Protein AF-A0A537TSY2-F1 (afdb_monomer)

Nearest PDB structures (foldseek):
  8a5p-assembly1_X  TM=3.757E-01  e=5.502E+00  Thermochaetoides thermophila
  4f7c-assembly2_C  TM=2.368E-01  e=9.322E-01 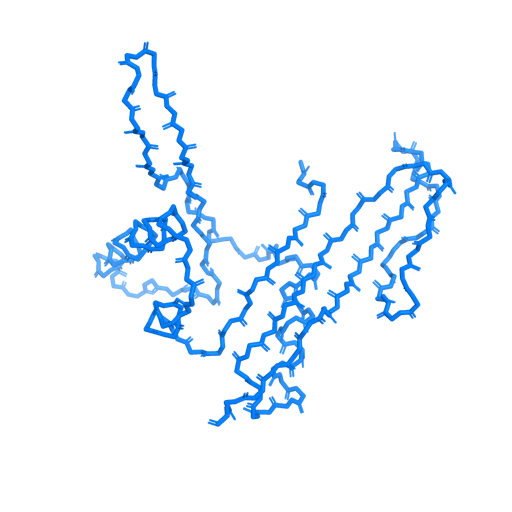 Bos taurus
  5n9b-assembly1_A  TM=2.359E-01  e=2.201E+00  Homo sapiens
  5nan-assembly1_B  TM=1.927E-01  e=1.561E+00  Homo sapiens

Structure (mmCIF, N/CA/C/O backbone):
data_AF-A0A537TSY2-F1
#
_entry.id   AF-A0A537TSY2-F1
#
loop_
_atom_site.group_PDB
_atom_site.id
_atom_site.type_symbol
_atom_site.label_atom_id
_atom_site.label_alt_id
_atom_site.label_comp_id
_atom_site.label_asym_id
_atom_site.label_entity_id
_atom_site.label_seq_id
_atom_site.pdbx_PDB_ins_code
_atom_site.Cartn_x
_atom_site.Cartn_y
_atom_site.Cartn_z
_atom_site.occupancy
_atom_site.B_iso_or_equiv
_atom_site.auth_seq_id
_atom_site.auth_comp_id
_atom_site.auth_asym_id
_atom_site.auth_atom_id
_atom_site.pdbx_PDB_model_num
ATOM 1 N N . MET A 1 1 ? -2.916 9.551 -12.315 1.00 42.75 1 MET A N 1
ATOM 2 C CA . MET A 1 1 ? -2.571 8.127 -12.112 1.00 42.75 1 MET A CA 1
ATOM 3 C C . MET A 1 1 ? -1.386 8.126 -11.155 1.00 42.75 1 MET A C 1
ATOM 5 O O . MET A 1 1 ? -0.476 8.907 -11.395 1.00 42.75 1 MET A O 1
ATOM 9 N N . TYR A 1 2 ? -1.450 7.418 -10.024 1.00 51.62 2 TYR A N 1
ATOM 10 C CA . TYR A 1 2 ? -0.366 7.423 -9.030 1.00 51.62 2 TYR A CA 1
ATOM 11 C C . TYR A 1 2 ? 0.815 6.596 -9.558 1.00 51.62 2 TYR A C 1
ATOM 13 O O . TYR A 1 2 ? 0.599 5.470 -10.003 1.00 51.62 2 TYR A O 1
ATOM 21 N N . GLY A 1 3 ? 2.025 7.165 -9.532 1.00 60.38 3 GLY A N 1
ATOM 22 C CA . GLY A 1 3 ? 3.281 6.566 -10.012 1.00 60.38 3 GLY A CA 1
ATOM 23 C C . GLY A 1 3 ? 3.794 5.428 -9.125 1.00 60.38 3 GLY A C 1
ATOM 24 O O . GLY A 1 3 ? 4.893 5.497 -8.584 1.00 60.38 3 GLY A O 1
ATOM 25 N N . GLY A 1 4 ? 2.969 4.398 -8.942 1.00 78.75 4 GLY A N 1
ATOM 26 C CA . GLY A 1 4 ? 3.219 3.272 -8.048 1.00 78.75 4 GLY A CA 1
ATOM 27 C C . GLY A 1 4 ? 2.502 3.373 -6.698 1.00 78.75 4 GLY A C 1
ATOM 28 O O . GLY A 1 4 ? 1.846 4.362 -6.370 1.00 78.75 4 GLY A O 1
ATOM 29 N N . SER A 1 5 ? 2.602 2.303 -5.912 1.00 85.19 5 SER A N 1
ATOM 30 C CA . SER A 1 5 ? 2.006 2.179 -4.578 1.00 85.19 5 SER A CA 1
ATOM 31 C C . SER A 1 5 ? 2.852 1.258 -3.706 1.00 85.19 5 SER A C 1
ATOM 33 O O . SER A 1 5 ? 3.213 0.172 -4.155 1.00 85.19 5 SER A O 1
ATOM 35 N N . GLY A 1 6 ? 3.116 1.638 -2.456 1.00 91.50 6 GLY A N 1
ATOM 36 C CA . GLY A 1 6 ? 3.693 0.761 -1.434 1.00 91.50 6 GLY A CA 1
ATOM 37 C C . GLY A 1 6 ? 2.636 0.388 -0.400 1.00 91.50 6 GLY A C 1
ATOM 38 O O . GLY A 1 6 ? 1.926 1.265 0.080 1.00 91.50 6 GLY A O 1
ATOM 39 N N . LEU A 1 7 ? 2.521 -0.897 -0.071 1.00 93.00 7 LEU A N 1
ATOM 40 C CA . LEU A 1 7 ? 1.488 -1.417 0.819 1.00 93.00 7 LEU A CA 1
ATOM 41 C C . LEU A 1 7 ? 2.089 -2.308 1.899 1.00 93.00 7 LEU A C 1
ATOM 43 O O . LEU A 1 7 ? 2.919 -3.172 1.611 1.00 93.00 7 LEU A O 1
ATOM 47 N N . VAL A 1 8 ? 1.585 -2.137 3.119 1.00 94.88 8 VAL A N 1
ATOM 48 C CA . VAL A 1 8 ? 1.672 -3.128 4.192 1.00 94.88 8 VAL A CA 1
ATOM 49 C C . VAL A 1 8 ? 0.287 -3.746 4.324 1.00 94.88 8 VAL A C 1
ATOM 51 O O . VAL A 1 8 ? -0.665 -3.083 4.729 1.00 94.88 8 VAL A O 1
ATOM 54 N N . CYS A 1 9 ? 0.162 -5.011 3.949 1.00 95.19 9 CYS A N 1
ATOM 55 C CA . CYS A 1 9 ? -1.084 -5.754 4.031 1.00 95.19 9 CYS A CA 1
ATOM 56 C C . CYS A 1 9 ? -1.036 -6.689 5.236 1.00 95.19 9 CYS A C 1
ATOM 58 O O . CYS A 1 9 ? -0.061 -7.417 5.426 1.00 95.19 9 CYS A O 1
ATOM 60 N N . VAL A 1 10 ? -2.111 -6.699 6.019 1.00 95.75 10 VAL A N 1
ATOM 61 C CA . VAL A 1 10 ? -2.263 -7.546 7.207 1.00 95.75 10 VAL A CA 1
ATOM 62 C C . VAL A 1 10 ? -3.480 -8.438 7.034 1.00 95.75 10 VAL A C 1
ATOM 64 O O . VAL A 1 10 ? -4.529 -7.987 6.574 1.00 95.75 10 VAL A O 1
ATOM 67 N N . ARG A 1 11 ? -3.352 -9.707 7.414 1.00 94.25 11 ARG A N 1
ATOM 68 C CA . ARG A 1 11 ? -4.490 -10.618 7.504 1.00 94.25 11 ARG A CA 1
ATOM 69 C C . ARG A 1 11 ? -5.326 -10.262 8.734 1.00 94.25 11 ARG A C 1
ATOM 71 O O . ARG A 1 11 ? -4.793 -10.181 9.835 1.00 94.25 11 ARG A O 1
ATOM 78 N N . GLY A 1 12 ? -6.636 -10.115 8.551 1.00 93.50 12 GLY A N 1
ATOM 79 C CA . GLY A 1 12 ? -7.579 -9.810 9.627 1.00 93.50 12 GLY A CA 1
ATOM 80 C C . GLY A 1 12 ? -8.420 -8.580 9.306 1.00 93.50 12 GLY A C 1
ATOM 81 O O . GLY A 1 12 ? -8.821 -8.391 8.160 1.00 93.50 12 GLY A O 1
ATOM 82 N N . GLY A 1 13 ? -8.696 -7.773 10.328 1.00 93.12 13 GLY A N 1
ATOM 83 C CA . GLY A 1 13 ? -9.487 -6.547 10.229 1.00 93.12 13 GLY A CA 1
ATOM 84 C C . GLY A 1 13 ? -8.793 -5.350 10.875 1.00 93.12 13 GLY A C 1
ATOM 85 O O . GLY A 1 13 ? -7.565 -5.304 10.985 1.00 93.12 13 GLY A O 1
ATOM 86 N N . TRP A 1 14 ? -9.594 -4.386 11.326 1.00 94.38 14 TRP A N 1
ATOM 87 C CA . TRP A 1 14 ? -9.119 -3.149 11.945 1.00 94.38 14 TRP A CA 1
ATOM 88 C C . TRP A 1 14 ? -8.198 -3.397 13.147 1.00 94.38 14 TRP A C 1
ATOM 90 O O . TRP A 1 14 ? -7.171 -2.738 13.268 1.00 94.38 14 TRP A O 1
ATOM 100 N N . GLU A 1 15 ? -8.500 -4.392 13.981 1.00 94.81 15 GLU A N 1
ATOM 101 C CA . GLU A 1 15 ? -7.710 -4.736 15.171 1.00 94.81 15 GLU A CA 1
ATOM 102 C C . GLU A 1 15 ? -6.291 -5.197 14.800 1.00 94.81 15 GLU A C 1
ATOM 104 O O . GLU A 1 15 ? -5.320 -4.864 15.479 1.00 94.81 15 GLU A O 1
ATOM 109 N N . ALA A 1 16 ? -6.151 -5.932 13.690 1.00 94.94 16 ALA A N 1
ATOM 110 C CA . ALA A 1 16 ? -4.853 -6.395 13.201 1.00 94.94 16 ALA A CA 1
ATOM 111 C C . ALA A 1 16 ? -4.005 -5.236 12.654 1.00 94.94 16 ALA A C 1
ATOM 113 O O . ALA A 1 16 ?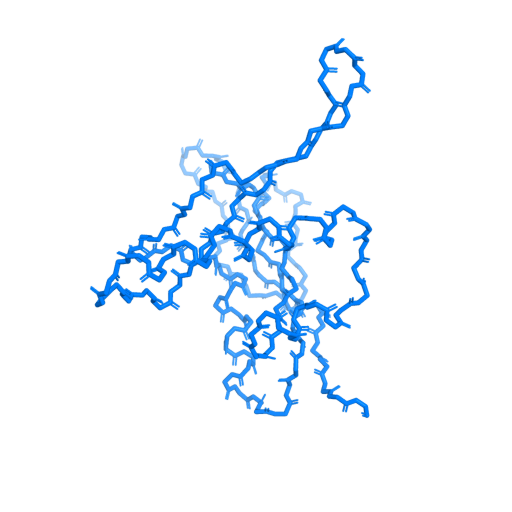 -2.793 -5.205 12.864 1.00 94.94 16 ALA A O 1
ATOM 114 N N . LEU A 1 17 ? -4.638 -4.261 11.992 1.00 94.31 17 LEU A N 1
ATOM 115 C CA . LEU A 1 17 ? -3.981 -3.024 11.559 1.00 94.31 17 LEU A CA 1
ATOM 116 C C . LEU A 1 17 ? -3.531 -2.172 12.756 1.00 94.31 17 LEU A C 1
ATOM 118 O O . LEU A 1 17 ? -2.417 -1.652 12.755 1.00 94.31 17 LEU A O 1
ATOM 122 N N . GLU A 1 18 ? -4.365 -2.051 13.791 1.00 94.88 18 GLU A N 1
ATOM 123 C CA . GLU A 1 18 ? -4.075 -1.260 14.998 1.00 94.88 18 GLU A CA 1
ATOM 124 C C . GLU A 1 18 ? -2.907 -1.822 15.825 1.00 94.88 18 GLU A C 1
ATOM 126 O O . GLU A 1 18 ? -2.198 -1.052 16.487 1.00 94.88 18 GLU A O 1
ATOM 131 N N . ALA A 1 19 ? -2.694 -3.140 15.756 1.00 94.75 19 ALA A N 1
ATOM 132 C CA . ALA A 1 19 ? -1.602 -3.852 16.417 1.00 94.75 19 ALA A CA 1
ATOM 133 C C . ALA A 1 19 ? -0.226 -3.635 15.758 1.00 94.75 19 ALA A C 1
ATOM 135 O O . ALA A 1 19 ? 0.798 -3.994 16.343 1.00 94.75 19 ALA A O 1
ATOM 136 N N . LEU A 1 20 ? -0.173 -3.047 14.557 1.00 93.25 20 LEU A N 1
ATOM 137 C CA . LEU A 1 20 ? 1.093 -2.711 13.913 1.00 93.25 20 LEU A CA 1
ATOM 138 C C . LEU A 1 20 ? 1.831 -1.595 14.671 1.00 93.25 20 LEU A C 1
ATOM 140 O O . LEU A 1 20 ? 1.242 -0.695 15.282 1.00 93.25 20 LEU A O 1
ATOM 144 N N . ALA A 1 21 ? 3.159 -1.614 14.566 1.00 93.06 21 ALA A N 1
ATOM 145 C CA . ALA A 1 21 ? 4.018 -0.526 15.020 1.00 93.06 21 ALA A CA 1
ATOM 146 C C . ALA A 1 21 ? 3.905 0.676 14.059 1.00 93.06 21 ALA A C 1
ATOM 148 O O . ALA A 1 21 ? 4.764 0.901 13.211 1.00 93.06 21 ALA A O 1
ATOM 149 N N . LEU A 1 22 ? 2.798 1.413 14.162 1.00 93.31 22 LEU A N 1
ATOM 150 C CA . LEU A 1 22 ? 2.485 2.572 13.323 1.00 93.31 22 LEU A CA 1
ATOM 151 C C . LEU A 1 22 ? 3.086 3.863 13.882 1.00 93.31 22 LEU A C 1
ATOM 153 O O . LEU A 1 22 ? 3.092 4.076 15.100 1.00 93.31 22 LEU A O 1
ATOM 157 N N . THR A 1 23 ? 3.494 4.761 12.981 1.00 95.25 23 THR A N 1
ATOM 158 C CA . THR A 1 23 ? 3.811 6.149 13.342 1.00 95.25 23 THR A CA 1
ATOM 159 C C . THR A 1 23 ? 2.561 6.862 13.882 1.00 95.25 23 THR A C 1
ATOM 161 O O . THR A 1 23 ? 1.438 6.428 13.591 1.00 95.25 23 THR A O 1
ATOM 164 N N . PRO A 1 24 ? 2.708 7.955 14.654 1.00 94.81 24 PRO A N 1
ATOM 165 C CA . PRO A 1 24 ? 1.565 8.740 15.124 1.00 94.81 24 PRO A CA 1
ATOM 166 C C . PRO A 1 24 ? 0.625 9.179 13.991 1.00 94.81 24 PRO A C 1
ATOM 168 O O . PRO A 1 24 ? -0.594 9.085 14.126 1.00 94.81 24 PRO A O 1
ATOM 171 N N . GLU A 1 25 ? 1.187 9.575 12.850 1.00 94.56 25 GLU A N 1
ATOM 172 C CA . GLU A 1 25 ? 0.463 10.025 11.657 1.00 94.56 25 GLU A CA 1
ATOM 173 C C . GLU A 1 25 ? -0.368 8.887 11.058 1.00 94.56 25 GLU A C 1
ATOM 175 O O . GLU A 1 25 ? -1.575 9.034 10.853 1.00 94.56 25 GLU A O 1
ATOM 180 N N . S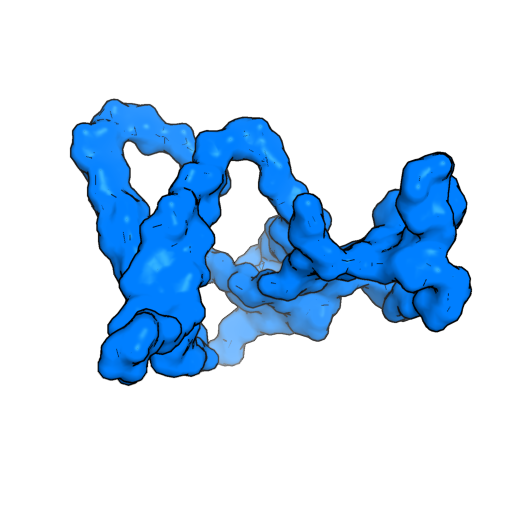ER A 1 26 ? 0.255 7.717 10.874 1.00 94.88 26 SER A N 1
ATOM 181 C CA . SER A 1 26 ? -0.405 6.517 10.343 1.00 94.88 26 SER A CA 1
ATOM 182 C C . SER A 1 26 ? -1.498 6.006 11.283 1.00 94.88 26 SER A C 1
ATOM 184 O O . SER A 1 26 ? -2.559 5.576 10.835 1.00 94.88 26 SER A O 1
ATOM 186 N N . ARG A 1 27 ? -1.275 6.087 12.602 1.00 96.00 27 ARG A N 1
ATOM 187 C CA . ARG A 1 27 ? -2.278 5.723 13.612 1.00 96.00 27 ARG A CA 1
ATOM 188 C C . ARG A 1 27 ? -3.481 6.665 13.574 1.00 96.00 27 ARG A C 1
ATOM 190 O O . ARG A 1 27 ? -4.614 6.196 13.648 1.00 96.00 27 ARG A O 1
ATOM 197 N N . ALA A 1 28 ? -3.248 7.971 13.432 1.00 95.94 28 ALA A N 1
ATOM 198 C CA . ALA A 1 28 ? -4.320 8.950 13.275 1.00 95.94 28 ALA A CA 1
ATOM 199 C C . ALA A 1 28 ? -5.115 8.707 11.983 1.00 95.94 28 ALA A C 1
ATOM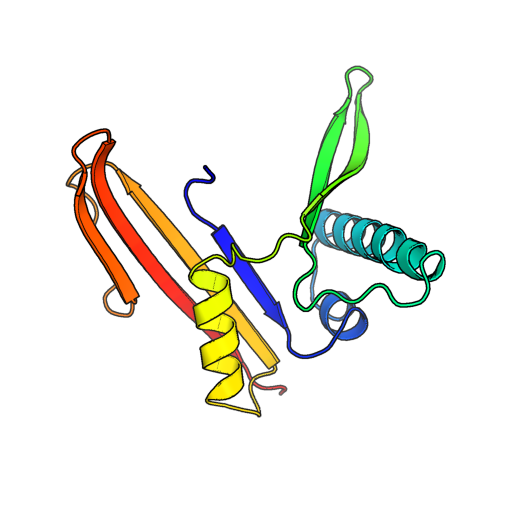 201 O O . ALA A 1 28 ? -6.345 8.705 12.017 1.00 95.94 28 ALA A O 1
ATOM 202 N N . ALA A 1 29 ? -4.431 8.421 10.872 1.00 95.75 29 ALA A N 1
ATOM 203 C CA . ALA A 1 29 ? -5.078 8.097 9.605 1.00 95.75 29 ALA A CA 1
ATOM 204 C C . ALA A 1 29 ? -5.939 6.829 9.699 1.00 95.75 29 ALA A C 1
ATOM 206 O O . ALA A 1 29 ? -7.094 6.834 9.274 1.00 95.75 29 ALA A O 1
ATOM 207 N N . LEU A 1 30 ? -5.422 5.774 10.336 1.00 95.94 30 LEU A N 1
ATOM 208 C CA . LEU A 1 30 ? -6.164 4.537 10.576 1.00 95.94 30 LEU A CA 1
ATOM 209 C C . LEU A 1 30 ? -7.437 4.782 11.398 1.00 95.94 30 LEU A C 1
ATOM 211 O O . LEU A 1 30 ? -8.508 4.305 11.029 1.00 95.94 30 LEU A O 1
ATOM 215 N N . ALA A 1 31 ? -7.339 5.561 12.479 1.00 96.06 31 ALA A N 1
ATOM 216 C CA . ALA A 1 31 ? -8.489 5.891 13.319 1.00 96.06 31 ALA A CA 1
ATOM 217 C C . ALA A 1 31 ? -9.565 6.675 12.548 1.00 96.06 31 ALA A C 1
ATOM 219 O O . ALA A 1 31 ? -10.755 6.400 12.691 1.00 96.06 31 ALA A O 1
ATOM 220 N N . GLN A 1 32 ? -9.157 7.622 11.698 1.00 95.94 32 GLN A N 1
ATOM 221 C CA . GLN A 1 32 ? -10.078 8.402 10.868 1.00 95.94 32 GLN A CA 1
ATOM 222 C C . GLN A 1 32 ? -10.757 7.549 9.792 1.00 95.94 32 GLN A C 1
ATOM 224 O O . GLN A 1 32 ? -11.970 7.653 9.615 1.00 95.94 32 GLN A O 1
ATOM 229 N N . ALA A 1 33 ? -10.004 6.675 9.120 1.00 95.75 33 ALA A N 1
ATOM 230 C CA . ALA A 1 33 ? -10.551 5.727 8.154 1.00 95.75 33 ALA A CA 1
ATOM 231 C C . ALA A 1 33 ? -11.555 4.763 8.809 1.00 95.75 33 ALA A C 1
ATOM 233 O O . ALA A 1 33 ? -12.645 4.563 8.279 1.00 95.75 33 ALA A O 1
ATOM 234 N N . LYS A 1 34 ? -11.229 4.227 9.995 1.00 95.31 34 LYS A N 1
ATOM 235 C CA . LYS A 1 34 ? -12.119 3.345 10.768 1.00 95.31 34 LYS A CA 1
ATOM 236 C C . LYS A 1 34 ? -13.405 4.057 11.185 1.00 95.31 34 LYS A C 1
ATOM 238 O O . LYS A 1 34 ? -14.484 3.493 11.035 1.00 95.31 34 LYS A O 1
ATOM 243 N N . LEU A 1 35 ? -13.305 5.293 11.678 1.00 94.12 35 LEU A N 1
ATOM 244 C CA . LEU A 1 35 ? -14.478 6.088 12.052 1.00 94.12 35 LEU A CA 1
ATOM 245 C C . LEU A 1 35 ? -15.382 6.349 10.841 1.00 94.12 35 LEU A C 1
ATOM 247 O O . LEU A 1 35 ? -16.597 6.222 10.944 1.00 94.12 35 LEU A O 1
ATOM 251 N N . TYR A 1 36 ? -14.793 6.668 9.688 1.00 92.62 36 TYR A N 1
ATOM 252 C CA . TYR A 1 36 ? -15.550 6.854 8.454 1.00 92.62 36 TYR A CA 1
ATOM 253 C C . TYR A 1 36 ? -16.219 5.546 7.985 1.00 92.62 36 TYR A C 1
ATOM 255 O O . TYR A 1 36 ? -17.383 5.560 7.590 1.00 92.62 36 TYR A O 1
ATOM 263 N N . ASP A 1 37 ? -15.519 4.406 8.049 1.00 92.50 37 ASP A N 1
ATOM 264 C CA . ASP A 1 37 ? -16.062 3.084 7.690 1.00 92.50 37 ASP A CA 1
ATOM 265 C C . ASP A 1 37 ? -17.263 2.691 8.566 1.00 92.50 37 ASP A C 1
ATOM 267 O O . ASP A 1 37 ? -18.239 2.132 8.063 1.00 92.50 37 ASP A O 1
ATOM 271 N N . GLN A 1 38 ? -17.228 3.028 9.859 1.00 92.00 38 GLN A N 1
ATOM 272 C CA . GLN A 1 38 ? -18.308 2.732 10.808 1.00 92.00 38 GLN A CA 1
ATOM 273 C C . GLN A 1 38 ? -19.632 3.410 10.447 1.00 92.00 38 GLN A C 1
ATOM 275 O O . GLN A 1 38 ? -20.697 2.830 10.689 1.00 92.00 38 GLN A O 1
ATOM 280 N N . SER A 1 39 ? -19.588 4.580 9.804 1.00 89.12 39 SER A N 1
ATOM 281 C CA . SER A 1 39 ? -20.788 5.264 9.308 1.00 89.12 39 SER A CA 1
ATOM 282 C C . SER A 1 39 ? -21.563 4.424 8.286 1.00 89.12 39 SER A C 1
ATOM 284 O O . SER A 1 39 ? -22.742 4.671 8.053 1.00 89.12 39 SER A O 1
ATOM 286 N N . MET A 1 40 ? -20.960 3.377 7.705 1.00 87.94 40 MET A N 1
ATOM 287 C CA . MET A 1 40 ? -21.677 2.463 6.806 1.00 87.94 40 MET A CA 1
ATOM 288 C C . MET A 1 40 ? -22.702 1.573 7.492 1.00 87.94 40 MET A C 1
ATOM 290 O O . MET A 1 40 ? -23.539 0.981 6.814 1.00 87.94 40 MET A O 1
ATOM 294 N N . SER A 1 41 ? -22.692 1.515 8.822 1.00 87.38 41 SER A N 1
ATOM 295 C CA . SER A 1 41 ? -23.783 0.902 9.581 1.00 87.38 41 SER A CA 1
ATOM 296 C C . SER A 1 41 ? -25.140 1.581 9.336 1.00 87.38 41 SER A C 1
ATOM 298 O O . SER A 1 41 ? -26.171 0.925 9.470 1.00 87.38 41 SER A O 1
ATOM 300 N N . GLU A 1 42 ? -25.153 2.846 8.896 1.00 90.69 42 GLU A N 1
ATOM 301 C CA . GLU A 1 42 ? -26.372 3.589 8.542 1.00 90.69 42 GLU A CA 1
ATOM 302 C C . GLU A 1 42 ? -27.013 3.130 7.220 1.00 90.69 42 GLU A C 1
ATOM 304 O O . GLU A 1 42 ? -28.146 3.509 6.923 1.00 90.69 42 GLU A O 1
ATOM 309 N N . TYR A 1 43 ? -26.334 2.275 6.443 1.00 88.38 43 TYR A N 1
ATOM 310 C CA . TYR A 1 43 ? -26.804 1.773 5.147 1.00 88.38 43 TYR A CA 1
ATOM 311 C C . TYR A 1 43 ? -26.962 0.240 5.158 1.00 88.38 43 TYR A C 1
ATOM 313 O O . TYR A 1 43 ? -26.119 -0.484 4.615 1.00 88.38 43 TYR A O 1
ATOM 321 N N . PRO A 1 44 ? -28.044 -0.299 5.757 1.00 87.69 44 PRO A N 1
ATOM 322 C CA . PRO A 1 44 ? -28.300 -1.735 5.791 1.00 87.69 44 PRO A CA 1
ATOM 323 C C . PRO A 1 44 ? -28.293 -2.365 4.393 1.00 87.69 44 PRO A C 1
ATOM 325 O O . PRO A 1 44 ? -28.924 -1.867 3.464 1.00 87.69 44 PRO A O 1
ATOM 328 N N . GLY A 1 45 ? -27.590 -3.490 4.248 1.00 87.00 45 GLY A N 1
ATOM 329 C CA . GLY A 1 45 ? -27.449 -4.198 2.972 1.00 87.00 45 GLY A CA 1
ATOM 330 C C . GLY A 1 45 ? -26.298 -3.704 2.090 1.00 87.00 45 GLY A C 1
ATOM 331 O O . GLY A 1 45 ? -26.010 -4.341 1.077 1.00 87.00 45 GLY A O 1
ATOM 332 N N . PHE A 1 46 ? -25.595 -2.632 2.475 1.00 85.19 46 PHE A N 1
ATOM 333 C CA . PHE A 1 46 ? -24.379 -2.220 1.782 1.00 85.19 46 PHE A CA 1
ATOM 334 C C . PHE A 1 46 ? -23.258 -3.258 1.963 1.00 85.19 46 PHE A C 1
ATOM 336 O O . PHE A 1 46 ? -22.812 -3.541 3.077 1.00 85.19 46 PHE A O 1
ATOM 343 N N . LEU A 1 47 ? -22.762 -3.799 0.848 1.00 82.00 47 LEU A N 1
ATOM 344 C CA . LEU A 1 47 ? -21.660 -4.757 0.810 1.00 82.00 47 LEU A CA 1
ATOM 345 C C . LEU A 1 47 ? -20.618 -4.312 -0.217 1.00 82.00 47 LEU A C 1
ATOM 347 O O . LEU A 1 47 ? -20.945 -4.038 -1.369 1.00 82.00 47 LEU A O 1
ATOM 351 N N . ALA A 1 48 ? -19.349 -4.308 0.190 1.00 85.94 48 ALA A N 1
ATOM 352 C CA . ALA A 1 48 ? -18.219 -4.065 -0.697 1.00 85.94 48 ALA A CA 1
ATOM 353 C C . ALA A 1 48 ? -17.092 -5.046 -0.364 1.00 85.94 48 ALA A C 1
ATOM 355 O O . ALA A 1 48 ? -16.702 -5.161 0.796 1.00 85.94 48 ALA A O 1
ATOM 356 N N . SER A 1 49 ? -16.563 -5.739 -1.375 1.00 82.69 49 SER A N 1
ATOM 357 C CA . SER A 1 49 ? -15.433 -6.670 -1.216 1.00 82.69 49 SER A CA 1
ATOM 358 C C . SER A 1 49 ? -14.085 -5.959 -1.063 1.00 82.69 49 SER A C 1
ATOM 360 O O . SER A 1 49 ? -13.128 -6.552 -0.574 1.00 82.69 49 SER A O 1
ATOM 362 N N . ARG A 1 50 ? -14.014 -4.684 -1.462 1.00 86.00 50 ARG A N 1
ATOM 363 C CA . ARG A 1 50 ? -12.859 -3.800 -1.304 1.00 86.00 50 ARG A CA 1
ATOM 364 C C . ARG A 1 50 ? -13.347 -2.417 -0.889 1.00 86.00 50 ARG A C 1
ATOM 366 O O . ARG A 1 50 ? -14.192 -1.836 -1.567 1.00 86.00 50 ARG A O 1
ATOM 373 N N . ARG A 1 51 ? -12.779 -1.886 0.192 1.00 88.19 51 ARG A N 1
ATOM 374 C CA . ARG A 1 51 ? -12.987 -0.509 0.649 1.00 88.19 51 ARG A CA 1
ATOM 375 C C . ARG A 1 51 ? -11.635 0.189 0.737 1.00 88.19 51 ARG A C 1
ATOM 377 O O . ARG A 1 51 ? -10.684 -0.409 1.228 1.00 88.19 51 ARG A O 1
ATOM 384 N N . ASN A 1 52 ? -11.550 1.417 0.236 1.00 89.12 52 ASN A N 1
ATOM 385 C CA . ASN A 1 52 ? -10.351 2.250 0.303 1.00 89.12 52 ASN A CA 1
ATOM 386 C C . ASN A 1 52 ? -10.709 3.613 0.891 1.00 89.12 52 ASN A C 1
ATOM 388 O O . ASN A 1 52 ? -11.777 4.146 0.579 1.00 89.12 52 ASN A O 1
ATOM 392 N N . TYR A 1 53 ? -9.805 4.143 1.710 1.00 92.12 53 TYR A N 1
ATOM 393 C CA . TYR A 1 53 ? -9.959 5.402 2.427 1.00 92.12 53 TYR A CA 1
ATOM 394 C C . TYR A 1 53 ? -8.700 6.233 2.239 1.00 92.12 53 TYR A C 1
ATOM 396 O O . TYR A 1 53 ? -7.647 5.878 2.768 1.00 92.12 53 TYR A O 1
ATOM 404 N N . ASP A 1 54 ? -8.817 7.338 1.511 1.00 91.81 54 ASP A N 1
ATOM 405 C CA . ASP A 1 54 ? -7.682 8.221 1.273 1.00 91.81 54 ASP A CA 1
ATOM 406 C C . ASP A 1 54 ? -7.653 9.292 2.360 1.00 91.81 54 ASP A C 1
ATOM 408 O O . ASP A 1 54 ? -8.562 10.115 2.475 1.00 91.81 54 ASP A O 1
ATOM 412 N N . VAL A 1 55 ? -6.618 9.254 3.199 1.00 94.12 55 VAL A N 1
ATOM 413 C CA . VAL A 1 55 ? -6.426 10.215 4.288 1.00 94.12 55 VAL A CA 1
ATOM 414 C C . VAL A 1 55 ? -5.340 11.202 3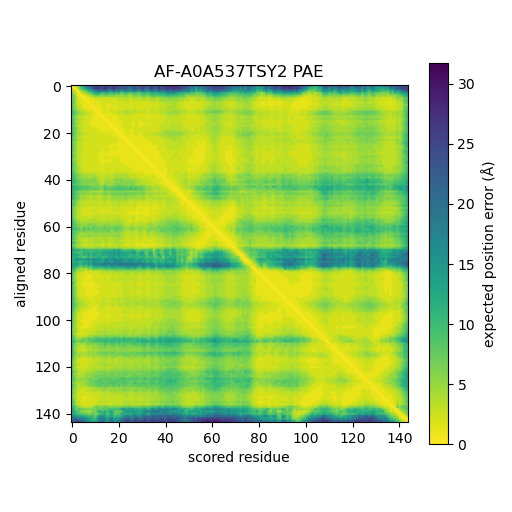.899 1.00 94.12 55 VAL A C 1
ATOM 416 O O . VAL A 1 55 ? -4.221 10.806 3.581 1.00 94.12 55 VAL A O 1
ATOM 419 N N . ALA A 1 56 ? -5.654 12.493 3.979 1.00 94.44 56 ALA A N 1
ATOM 420 C CA . ALA A 1 56 ? -4.666 13.551 3.831 1.00 94.44 56 ALA A CA 1
ATOM 421 C C . ALA A 1 56 ? -4.342 14.185 5.176 1.00 94.44 56 ALA A C 1
ATOM 423 O O . ALA A 1 56 ? -5.221 14.405 6.013 1.00 94.44 56 ALA A O 1
ATOM 424 N N . GLN A 1 57 ? -3.062 14.498 5.351 1.00 95.88 57 GLN A N 1
ATOM 425 C CA . GLN A 1 57 ? -2.511 15.121 6.544 1.00 95.88 57 GLN A CA 1
ATOM 426 C C . GLN A 1 57 ? -1.598 16.266 6.126 1.00 95.88 57 GLN A C 1
ATOM 428 O O . GLN A 1 57 ? -0.871 16.160 5.140 1.00 95.88 57 GLN A O 1
ATOM 433 N N . GLY A 1 58 ? -1.637 17.369 6.862 1.00 95.19 58 GLY A N 1
ATOM 434 C CA . GLY A 1 58 ? -0.842 18.543 6.537 1.00 95.19 58 GLY A CA 1
ATOM 435 C C . GLY A 1 58 ? -0.969 19.640 7.576 1.00 95.19 58 GLY A C 1
ATOM 436 O O . GLY A 1 58 ? -1.589 19.462 8.624 1.00 95.19 58 GLY A O 1
ATOM 437 N N . ILE A 1 59 ? -0.368 20.781 7.272 1.00 96.38 59 ILE A N 1
ATOM 438 C CA . ILE A 1 59 ? -0.424 21.986 8.094 1.00 96.38 59 ILE A CA 1
ATOM 439 C C . ILE A 1 59 ? -1.195 23.038 7.295 1.00 96.38 59 ILE A C 1
ATOM 441 O O . ILE A 1 59 ? -0.916 23.234 6.112 1.00 96.38 59 ILE A O 1
ATOM 445 N N . ASP A 1 60 ? -2.195 23.666 7.912 1.00 94.25 60 ASP A N 1
ATOM 446 C CA . ASP A 1 60 ? -2.958 24.745 7.279 1.00 94.25 60 ASP A CA 1
ATOM 447 C C . ASP A 1 60 ? -2.204 26.087 7.295 1.00 94.25 60 ASP A C 1
ATOM 449 O O . ASP A 1 60 ? -1.098 26.209 7.823 1.00 94.25 60 ASP A O 1
ATOM 453 N N . THR A 1 61 ? -2.812 27.121 6.710 1.00 95.06 61 THR A N 1
ATOM 454 C CA . THR A 1 61 ? -2.232 28.472 6.629 1.00 95.06 61 THR A CA 1
ATOM 455 C C . THR A 1 61 ? -1.985 29.125 7.988 1.00 95.06 61 THR A C 1
ATOM 457 O O . THR A 1 61 ? -1.169 30.036 8.077 1.00 95.06 61 THR A O 1
ATOM 460 N N . ASP A 1 62 ? -2.655 28.652 9.039 1.00 96.12 62 ASP A N 1
ATOM 461 C CA . ASP A 1 62 ? -2.514 29.157 10.405 1.00 96.12 62 ASP A CA 1
ATOM 462 C C . ASP A 1 62 ? -1.528 28.311 11.233 1.00 96.12 62 ASP A C 1
ATOM 464 O O . ASP A 1 62 ? -1.433 28.476 12.452 1.00 96.12 62 ASP A O 1
ATOM 468 N N . GLY A 1 63 ? -0.812 27.374 10.602 1.00 95.19 63 GLY A N 1
ATOM 469 C CA . GLY A 1 63 ? 0.150 26.502 11.271 1.00 95.19 63 GLY A CA 1
ATOM 470 C C . GLY A 1 63 ? -0.484 25.342 12.044 1.00 95.19 63 GLY A C 1
ATOM 471 O O . GLY A 1 63 ? 0.201 24.691 12.834 1.00 95.19 63 GLY A O 1
ATOM 472 N N . ARG A 1 64 ? -1.780 25.057 11.857 1.00 95.31 64 ARG A N 1
ATOM 473 C CA . ARG A 1 64 ? -2.463 23.969 12.573 1.00 95.31 64 ARG A CA 1
ATOM 474 C C . ARG A 1 64 ? -2.385 22.670 11.787 1.00 95.31 64 ARG A C 1
ATOM 476 O O . ARG A 1 64 ? -2.643 22.641 10.586 1.00 95.31 64 ARG A O 1
ATOM 483 N N . HIS A 1 65 ? -2.116 21.572 12.489 1.00 93.69 65 HIS A N 1
ATOM 484 C CA . HIS A 1 65 ? -2.214 20.238 11.908 1.00 93.69 65 HIS A CA 1
ATOM 485 C C . HIS A 1 65 ? -3.661 19.927 11.508 1.00 93.69 65 HIS A C 1
ATOM 487 O O . HIS A 1 65 ? -4.593 20.072 12.304 1.00 93.69 65 HIS A O 1
ATOM 493 N N . ARG A 1 66 ? -3.838 19.465 10.272 1.00 95.38 66 ARG A N 1
ATOM 494 C CA . ARG A 1 66 ? -5.097 18.982 9.707 1.00 95.38 66 ARG A CA 1
ATOM 495 C C . ARG A 1 66 ? -4.919 17.549 9.239 1.00 95.38 66 ARG A C 1
ATOM 497 O O . ARG A 1 66 ? -3.870 17.184 8.719 1.00 95.38 66 ARG A O 1
ATOM 504 N N . SER A 1 67 ? -5.953 16.746 9.451 1.00 96.44 67 SER A N 1
ATOM 505 C CA . SER A 1 67 ? -6.001 15.336 9.077 1.00 96.44 67 SER A CA 1
ATOM 506 C C . SER A 1 67 ? -7.449 14.981 8.778 1.00 96.44 67 SER A C 1
ATOM 508 O O . SER A 1 67 ? -8.320 15.337 9.577 1.00 96.44 67 SER A O 1
ATOM 510 N N . GLY A 1 68 ? -7.727 14.280 7.683 1.00 93.62 68 GLY A N 1
ATOM 511 C CA . GLY A 1 68 ? -9.084 13.827 7.379 1.00 93.62 68 GLY A CA 1
ATOM 512 C C . GLY A 1 68 ? -9.163 12.878 6.191 1.00 93.62 68 GLY A C 1
ATOM 513 O O . GLY A 1 68 ? -8.280 12.867 5.334 1.00 93.62 68 GLY A O 1
ATOM 514 N N . VAL A 1 69 ? -10.241 12.092 6.152 1.00 94.00 69 VAL A N 1
ATOM 515 C CA . VAL A 1 69 ? -10.595 11.254 4.999 1.00 94.00 69 VAL A CA 1
ATOM 516 C C . VAL A 1 69 ? -11.108 12.170 3.886 1.00 94.00 69 VAL A C 1
ATOM 518 O O . VAL A 1 69 ? -12.079 12.897 4.093 1.00 94.00 69 VAL A O 1
ATOM 521 N N . LEU A 1 70 ? -10.439 12.162 2.734 1.00 88.75 70 LEU A N 1
ATOM 522 C CA . LEU A 1 70 ? -10.796 12.968 1.566 1.00 88.75 70 LEU A CA 1
ATOM 523 C C . LEU A 1 70 ? -11.883 12.297 0.733 1.00 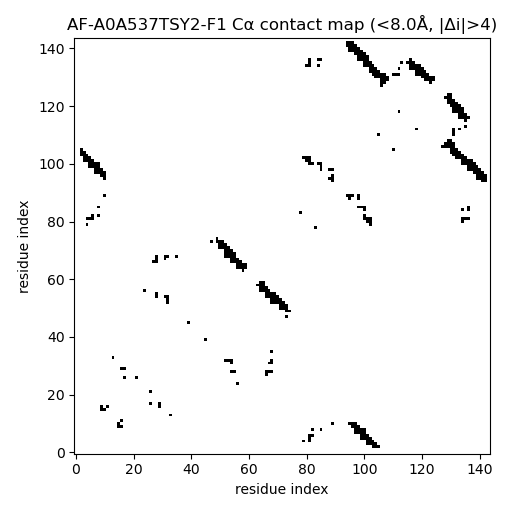88.75 70 LEU A C 1
ATOM 525 O O . LEU A 1 70 ? -12.892 12.914 0.403 1.00 88.75 70 LEU A O 1
ATOM 529 N N . GLU A 1 71 ? -11.661 11.030 0.396 1.00 79.12 71 GLU A N 1
ATOM 530 C CA . GLU A 1 71 ? -12.570 10.242 -0.419 1.00 79.12 71 GLU A CA 1
ATOM 531 C C . GLU A 1 71 ? -12.629 8.789 0.052 1.00 79.12 71 GLU A C 1
ATOM 533 O O . GLU A 1 71 ? -11.687 8.244 0.637 1.00 79.12 71 GLU A O 1
ATOM 538 N N . SER A 1 72 ? -13.774 8.164 -0.216 1.00 67.12 72 SER A N 1
ATOM 539 C CA . SER A 1 72 ? -13.943 6.719 -0.171 1.00 67.12 72 SER A CA 1
ATOM 540 C C . SER A 1 72 ? -14.109 6.209 -1.600 1.00 67.12 72 SER A C 1
ATOM 542 O O . SER A 1 72 ? -15.004 6.634 -2.332 1.00 67.12 72 SER A O 1
ATOM 544 N N . SER A 1 73 ? -13.233 5.298 -2.031 1.00 71.12 73 SER A N 1
ATOM 545 C CA . SER A 1 73 ? -13.321 4.695 -3.366 1.00 71.12 73 SER A CA 1
ATOM 546 C C . SER A 1 73 ? -13.741 3.227 -3.274 1.00 71.12 73 SER A C 1
ATOM 548 O O . SER A 1 73 ? -12.932 2.311 -3.119 1.00 71.12 73 SER A O 1
ATOM 550 N N . TRP A 1 74 ? -15.054 2.998 -3.373 1.00 72.75 74 TRP A N 1
ATOM 551 C CA . TRP A 1 74 ? -15.691 1.671 -3.358 1.00 72.75 74 TRP A CA 1
ATOM 552 C C . TRP A 1 74 ? -16.248 1.337 -4.736 1.00 72.75 74 TRP A C 1
ATOM 554 O O . TRP A 1 74 ? -17.453 1.229 -4.954 1.00 72.75 74 TRP A O 1
ATOM 564 N N . ARG A 1 75 ? -15.349 1.244 -5.711 1.00 60.88 75 ARG A N 1
ATOM 565 C CA . ARG A 1 75 ? -15.708 0.924 -7.093 1.00 60.88 75 ARG A CA 1
ATOM 566 C C . ARG A 1 75 ? -15.487 -0.555 -7.389 1.00 60.88 75 ARG A C 1
ATOM 568 O O . ARG A 1 75 ? -14.549 -1.169 -6.881 1.00 60.88 75 ARG A O 1
ATOM 575 N N . ALA A 1 76 ? -16.339 -1.111 -8.247 1.00 51.34 76 ALA A N 1
ATOM 576 C CA . ALA A 1 76 ? -16.065 -2.389 -8.885 1.00 51.34 76 ALA A CA 1
ATOM 577 C C . ALA A 1 76 ? -14.830 -2.236 -9.791 1.00 51.34 76 ALA A C 1
ATOM 579 O O . ALA A 1 76 ? -14.820 -1.397 -10.691 1.00 51.34 76 ALA A O 1
ATOM 580 N N . GLY A 1 77 ? -13.794 -3.041 -9.544 1.00 58.53 77 GLY A N 1
ATOM 581 C CA . GLY A 1 77 ? -12.527 -2.979 -10.275 1.00 58.53 77 GLY A CA 1
ATOM 582 C C . GLY A 1 77 ? -11.577 -1.867 -9.802 1.00 58.53 77 GLY A C 1
ATOM 583 O O . GLY A 1 77 ? -11.990 -0.812 -9.326 1.00 58.53 77 GLY A O 1
ATOM 584 N N . GLY A 1 78 ? -10.270 -2.114 -9.931 1.00 70.50 78 GLY A N 1
ATOM 585 C CA . GLY A 1 78 ? -9.217 -1.144 -9.596 1.00 70.50 78 GLY A CA 1
ATOM 586 C C . GLY A 1 78 ? -8.392 -1.478 -8.351 1.00 70.50 78 GLY A C 1
ATOM 587 O O . GLY A 1 78 ? -8.140 -0.585 -7.547 1.00 70.50 78 GLY A O 1
ATOM 588 N N . ALA A 1 79 ? -7.977 -2.739 -8.200 1.00 76.62 79 ALA A N 1
ATOM 589 C CA . ALA A 1 79 ? -6.887 -3.097 -7.296 1.00 76.62 79 ALA A CA 1
ATOM 590 C C . ALA A 1 79 ? -5.539 -2.836 -7.985 1.00 76.62 79 ALA A C 1
ATOM 592 O O . ALA A 1 79 ? -5.378 -3.119 -9.175 1.00 76.62 79 ALA A O 1
ATOM 593 N N . SER A 1 80 ? -4.573 -2.316 -7.239 1.00 86.88 80 SER A N 1
ATOM 594 C CA . SER A 1 80 ? -3.178 -2.262 -7.669 1.00 86.88 80 SER A CA 1
ATOM 595 C C . SER A 1 80 ? -2.606 -3.677 -7.813 1.00 86.88 80 SER A C 1
ATOM 597 O O . SER A 1 80 ? -3.038 -4.627 -7.154 1.00 86.88 80 SER A O 1
ATOM 599 N N . SER A 1 81 ? -1.575 -3.832 -8.641 1.00 91.50 81 SER A N 1
ATOM 600 C CA . SER A 1 81 ? -0.849 -5.101 -8.743 1.00 91.50 81 SER A CA 1
ATOM 601 C C . SER A 1 81 ? -0.179 -5.499 -7.418 1.00 91.50 81 SER A C 1
ATOM 603 O O . SER A 1 81 ? -0.027 -6.689 -7.149 1.00 91.50 81 SER A O 1
ATOM 605 N N . ALA A 1 82 ? 0.147 -4.529 -6.553 1.00 93.06 82 ALA A N 1
ATOM 606 C CA . ALA A 1 82 ? 0.627 -4.775 -5.194 1.00 93.06 82 ALA A CA 1
ATOM 607 C C . ALA A 1 82 ? -0.437 -5.451 -4.313 1.00 93.06 82 ALA A C 1
ATOM 609 O O . ALA A 1 82 ? -0.123 -6.417 -3.620 1.00 93.06 82 ALA A O 1
ATOM 610 N N . GLU A 1 83 ? -1.695 -4.997 -4.376 1.00 92.12 83 GLU A N 1
ATOM 611 C CA . GLU A 1 83 ? -2.810 -5.643 -3.665 1.00 92.12 83 GLU A CA 1
ATOM 612 C C . GLU A 1 83 ? -3.004 -7.082 -4.140 1.00 92.12 83 GLU A C 1
ATOM 614 O O . GLU A 1 83 ? -3.121 -7.994 -3.323 1.00 92.12 83 GLU A O 1
ATOM 619 N N . LEU A 1 84 ? -2.984 -7.305 -5.458 1.00 92.12 84 LEU A N 1
ATOM 620 C CA . LEU A 1 84 ? -3.119 -8.649 -6.023 1.00 92.12 84 LEU A CA 1
ATOM 621 C C . LEU A 1 84 ? -1.971 -9.568 -5.588 1.00 92.12 84 LEU A C 1
ATOM 623 O O . LEU A 1 84 ? -2.217 -10.711 -5.206 1.00 92.12 84 LEU A O 1
ATOM 627 N N . ALA A 1 85 ? -0.731 -9.072 -5.586 1.00 94.31 85 ALA A N 1
ATOM 628 C CA . ALA A 1 85 ? 0.426 -9.837 -5.127 1.00 94.31 85 ALA A CA 1
ATOM 629 C C . ALA A 1 85 ? 0.338 -10.185 -3.631 1.00 94.31 85 ALA A C 1
ATOM 631 O O . ALA A 1 85 ? 0.648 -11.315 -3.243 1.00 94.31 85 ALA A O 1
ATOM 632 N N . ALA A 1 86 ? -0.131 -9.255 -2.793 1.00 95.06 86 ALA A N 1
ATOM 633 C CA . ALA A 1 86 ? -0.340 -9.506 -1.371 1.00 95.06 86 ALA A CA 1
ATOM 634 C C . ALA A 1 86 ? -1.442 -10.549 -1.125 1.00 95.06 86 ALA A C 1
ATOM 636 O O . ALA A 1 86 ? -1.235 -11.502 -0.371 1.00 95.06 86 ALA A O 1
ATOM 637 N N . LEU A 1 87 ? -2.583 -10.428 -1.813 1.00 93.88 87 LEU A N 1
ATOM 638 C CA . LEU A 1 87 ? -3.675 -11.402 -1.738 1.00 93.88 87 LEU A CA 1
ATOM 639 C C . LEU A 1 87 ? -3.236 -12.792 -2.217 1.00 93.88 87 LEU A C 1
ATOM 641 O O . LEU A 1 87 ? -3.545 -13.788 -1.563 1.00 93.88 87 LEU A O 1
ATOM 645 N N . ALA A 1 88 ? -2.467 -12.871 -3.307 1.00 94.81 88 ALA A N 1
ATOM 646 C CA . ALA A 1 88 ? -1.913 -14.129 -3.798 1.00 94.81 88 ALA A CA 1
ATOM 647 C C . ALA A 1 88 ? -0.963 -14.771 -2.775 1.00 94.81 88 ALA A C 1
ATOM 649 O O . ALA A 1 88 ? -1.054 -15.973 -2.522 1.00 94.81 88 ALA A O 1
ATOM 650 N N . ALA A 1 89 ? -0.098 -13.981 -2.130 1.00 95.44 89 ALA A N 1
ATOM 651 C CA . ALA A 1 89 ? 0.783 -14.476 -1.075 1.00 95.44 89 ALA A CA 1
ATOM 652 C C . ALA A 1 89 ? -0.012 -15.026 0.124 1.00 95.44 89 ALA A C 1
ATOM 654 O O . ALA A 1 89 ? 0.294 -16.113 0.618 1.00 95.44 89 ALA A O 1
ATOM 655 N N . PHE A 1 90 ? -1.069 -14.329 0.551 1.00 95.81 90 PHE A N 1
ATOM 656 C CA . PHE A 1 90 ? -1.965 -14.816 1.601 1.00 95.81 90 PHE A CA 1
ATOM 657 C C . PHE A 1 90 ? -2.726 -16.086 1.209 1.00 95.81 90 PHE A C 1
ATOM 659 O O . PHE A 1 90 ? -2.953 -16.941 2.066 1.00 95.81 90 PHE A O 1
ATOM 666 N N . ALA A 1 91 ? -3.133 -16.227 -0.051 1.00 95.38 91 ALA A N 1
ATOM 667 C CA . ALA A 1 91 ? -3.812 -17.429 -0.530 1.00 95.38 91 ALA A CA 1
ATOM 668 C C . ALA A 1 91 ? -2.869 -18.644 -0.564 1.00 95.38 91 ALA A C 1
ATOM 670 O O . ALA A 1 91 ? -3.271 -19.748 -0.209 1.00 95.38 91 ALA A O 1
ATOM 671 N N . GLN A 1 92 ? -1.608 -18.436 -0.952 1.00 95.69 92 GLN A N 1
ATOM 672 C CA . GLN A 1 92 ? -0.597 -19.495 -1.041 1.00 95.69 92 GLN A CA 1
ATOM 673 C C . GLN A 1 92 ? -0.130 -19.997 0.328 1.00 95.69 92 GLN A C 1
ATOM 675 O O . GLN A 1 92 ? 0.204 -21.171 0.466 1.00 95.69 92 GLN A O 1
ATOM 680 N N . ASN A 1 93 ? -0.082 -19.124 1.338 1.00 95.06 93 ASN A N 1
ATOM 681 C CA . ASN A 1 93 ? 0.345 -19.496 2.681 1.00 95.06 93 ASN A CA 1
ATOM 682 C C . ASN A 1 93 ? -0.628 -18.953 3.747 1.00 95.06 93 ASN A C 1
ATOM 684 O O . ASN A 1 93 ? -0.537 -17.781 4.139 1.00 95.06 93 ASN A O 1
ATOM 688 N N . PRO A 1 94 ? -1.523 -19.813 4.274 1.00 92.62 94 PRO A N 1
ATOM 689 C CA . PRO A 1 94 ? -2.473 -19.441 5.320 1.00 92.62 94 PRO A CA 1
ATOM 690 C C . PRO A 1 94 ? -1.829 -18.933 6.618 1.00 92.62 94 PRO A C 1
ATOM 692 O O . PRO A 1 94 ? -2.468 -18.176 7.345 1.00 92.62 94 PRO A O 1
ATOM 695 N N . ALA A 1 95 ? -0.574 -19.301 6.905 1.00 94.44 95 ALA A N 1
ATOM 696 C CA . ALA A 1 95 ? 0.131 -18.866 8.110 1.00 94.44 95 ALA A CA 1
ATOM 697 C C . ALA A 1 95 ? 0.689 -17.434 8.010 1.00 94.44 95 ALA A C 1
ATOM 699 O O . ALA A 1 95 ? 0.964 -16.822 9.044 1.00 94.44 95 ALA A O 1
ATOM 700 N N . LEU A 1 96 ? 0.828 -16.867 6.802 1.00 95.44 96 LEU A N 1
ATOM 701 C CA . LEU A 1 96 ? 1.291 -15.485 6.636 1.00 95.44 96 LEU A CA 1
ATOM 702 C C . LEU A 1 96 ? 0.294 -14.492 7.233 1.00 95.44 96 LEU A C 1
ATOM 704 O O . LEU A 1 96 ? -0.903 -14.547 6.929 1.00 95.44 96 LEU A O 1
ATOM 708 N N . GLN A 1 97 ? 0.819 -13.559 8.029 1.00 95.56 97 GLN A N 1
ATOM 709 C CA . GLN A 1 97 ? 0.047 -12.486 8.662 1.00 95.56 97 GLN A CA 1
ATOM 710 C C . GLN A 1 97 ? 0.314 -11.129 8.037 1.00 95.56 97 GLN A C 1
ATOM 712 O O . GLN A 1 97 ? -0.612 -10.334 7.930 1.00 95.56 97 GLN A O 1
ATOM 717 N N . ILE A 1 98 ? 1.550 -10.870 7.605 1.00 96.31 98 ILE A N 1
ATOM 718 C CA . ILE A 1 98 ? 1.944 -9.578 7.041 1.00 96.31 98 ILE A CA 1
ATOM 719 C C . ILE A 1 98 ? 2.637 -9.803 5.703 1.00 96.31 98 ILE A C 1
ATOM 721 O O . ILE A 1 98 ? 3.515 -10.667 5.586 1.00 96.31 98 ILE A O 1
ATOM 725 N N . VAL A 1 99 ? 2.245 -9.010 4.708 1.00 96.69 99 VAL A N 1
ATOM 726 C CA . VAL A 1 99 ? 2.895 -8.935 3.401 1.00 96.69 99 VAL A CA 1
ATOM 727 C C . VAL A 1 99 ? 3.166 -7.477 3.063 1.00 96.69 99 VAL A C 1
ATOM 729 O O . VAL A 1 99 ? 2.256 -6.656 3.075 1.00 96.69 99 VAL A O 1
ATOM 732 N N . GLU A 1 100 ? 4.410 -7.164 2.722 1.00 95.94 100 GLU A N 1
ATOM 733 C CA . GLU A 1 100 ? 4.776 -5.868 2.156 1.00 95.94 100 GLU A CA 1
ATOM 734 C C . GLU A 1 100 ? 4.924 -6.014 0.646 1.00 95.94 100 GLU A C 1
ATOM 736 O O . GLU A 1 100 ? 5.723 -6.825 0.172 1.00 95.94 100 GLU A O 1
ATOM 741 N N . ALA A 1 101 ? 4.163 -5.235 -0.115 1.00 95.94 101 ALA A N 1
ATOM 742 C CA . ALA A 1 101 ? 4.177 -5.273 -1.570 1.00 95.94 101 ALA A CA 1
ATOM 743 C C . ALA A 1 101 ? 4.300 -3.864 -2.143 1.00 95.94 101 ALA A C 1
ATOM 745 O O . ALA A 1 101 ? 3.913 -2.873 -1.523 1.00 95.94 101 ALA A O 1
ATOM 746 N N . SER A 1 102 ? 4.872 -3.741 -3.334 1.00 94.88 102 SER A N 1
ATOM 747 C CA . SER A 1 102 ? 4.933 -2.464 -4.036 1.00 94.88 102 SER A CA 1
ATOM 748 C C . SER A 1 102 ? 4.688 -2.650 -5.521 1.00 94.88 102 SER A C 1
ATOM 750 O O . SER A 1 102 ? 5.248 -3.560 -6.121 1.00 94.88 102 SER A O 1
ATOM 752 N N . ALA A 1 103 ? 3.863 -1.783 -6.096 1.00 93.69 103 ALA A N 1
ATOM 753 C CA . ALA A 1 103 ? 3.711 -1.606 -7.529 1.00 93.69 103 ALA A CA 1
ATOM 754 C C . ALA A 1 103 ? 4.558 -0.398 -7.909 1.00 93.69 103 ALA A C 1
ATOM 756 O O . ALA A 1 103 ? 4.467 0.636 -7.246 1.00 93.69 103 ALA A O 1
ATOM 757 N N . VAL A 1 104 ? 5.392 -0.540 -8.926 1.00 93.19 104 VAL A N 1
ATOM 758 C CA . VAL A 1 104 ? 6.335 0.496 -9.339 1.00 93.19 104 VAL A CA 1
ATOM 759 C C . VAL A 1 104 ? 6.106 0.800 -10.812 1.00 93.19 104 VAL A C 1
ATOM 761 O O . VAL A 1 104 ? 5.848 -0.111 -11.602 1.00 93.19 104 VAL A O 1
ATOM 764 N N . GLU A 1 105 ? 6.157 2.084 -11.145 1.00 93.25 105 GLU A N 1
ATOM 765 C CA . GLU A 1 105 ? 6.068 2.618 -12.498 1.00 93.25 105 GLU A CA 1
ATOM 766 C C . GLU A 1 105 ? 7.227 3.599 -12.693 1.00 93.25 105 GLU A C 1
ATOM 768 O O . GLU A 1 105 ? 7.293 4.620 -12.009 1.00 93.25 105 GLU A O 1
ATOM 773 N N . GLU A 1 106 ? 8.157 3.260 -13.582 1.00 92.62 106 GLU A N 1
ATOM 774 C CA . GLU A 1 106 ? 9.368 4.035 -13.858 1.00 92.62 106 GLU A CA 1
ATOM 775 C C . GLU A 1 106 ? 9.410 4.442 -15.331 1.00 92.62 106 GLU A C 1
ATOM 777 O O . GLU A 1 106 ? 9.102 3.643 -16.218 1.00 92.62 106 GLU A O 1
ATOM 782 N N . PHE A 1 107 ? 9.800 5.690 -15.586 1.00 92.44 107 PHE A N 1
ATOM 783 C CA . PHE A 1 107 ? 9.889 6.272 -16.924 1.00 92.44 107 PHE A CA 1
ATOM 784 C C . PHE A 1 107 ? 11.351 6.421 -17.334 1.00 92.44 107 PHE A C 1
ATOM 786 O O . PHE A 1 107 ? 12.181 6.840 -16.533 1.00 92.44 107 PHE A O 1
ATOM 793 N N . GLY A 1 108 ? 11.654 6.162 -18.602 1.00 91.75 108 GLY A N 1
ATOM 794 C CA . GLY A 1 108 ? 13.016 6.202 -19.130 1.00 91.75 108 GLY A CA 1
ATOM 795 C C . GLY A 1 108 ? 13.620 4.812 -19.328 1.00 91.75 108 GLY A C 1
ATOM 796 O O . GLY A 1 108 ? 12.993 3.790 -19.064 1.00 91.75 108 GLY A O 1
ATOM 797 N N . ARG A 1 109 ? 14.837 4.778 -19.879 1.00 91.94 109 ARG A N 1
ATOM 798 C CA . ARG A 1 109 ? 15.531 3.531 -20.255 1.00 91.94 109 ARG A CA 1
ATOM 799 C C . ARG A 1 109 ? 16.520 3.037 -19.202 1.00 91.94 109 ARG A C 1
ATOM 801 O O . ARG A 1 109 ? 16.990 1.914 -19.312 1.00 91.94 109 ARG A O 1
ATOM 808 N N . ASP A 1 110 ? 16.822 3.864 -18.207 1.00 91.81 110 ASP A N 1
ATOM 809 C CA . ASP A 1 110 ? 17.902 3.624 -17.244 1.00 91.81 110 ASP A CA 1
ATOM 810 C C . ASP A 1 110 ? 17.430 2.842 -16.005 1.00 91.81 110 ASP A C 1
ATOM 812 O O . ASP A 1 110 ? 18.076 2.866 -14.958 1.00 91.81 110 ASP A O 1
ATOM 816 N N . HIS A 1 111 ? 16.289 2.160 -16.121 1.00 91.31 111 HIS A N 1
ATOM 817 C CA . HIS A 1 111 ? 15.645 1.428 -15.040 1.00 91.31 111 HIS A CA 1
ATOM 818 C C . HIS A 1 111 ? 15.616 -0.069 -15.342 1.00 91.31 111 HIS A C 1
ATOM 820 O O . HIS A 1 111 ? 15.221 -0.495 -16.428 1.00 91.31 111 HIS A O 1
ATOM 826 N N . GLU A 1 112 ? 15.984 -0.867 -14.344 1.00 92.62 112 GLU A N 1
ATOM 827 C CA . GLU A 1 112 ? 15.852 -2.320 -14.359 1.00 92.62 112 GLU A CA 1
ATOM 828 C C . GLU A 1 112 ? 15.035 -2.771 -13.154 1.00 92.62 112 GLU A C 1
ATOM 830 O O . GLU A 1 112 ? 15.267 -2.351 -12.018 1.00 92.62 112 GLU A O 1
ATOM 835 N N . ALA A 1 113 ? 14.082 -3.666 -13.405 1.00 93.44 113 ALA A N 1
ATOM 836 C CA . ALA A 1 113 ? 13.296 -4.251 -12.337 1.00 93.44 113 ALA A CA 1
ATOM 837 C C . ALA A 1 113 ? 14.185 -5.164 -11.467 1.00 93.44 113 ALA A C 1
ATOM 839 O O . ALA A 1 113 ? 15.058 -5.858 -11.996 1.00 93.44 113 ALA A O 1
ATOM 840 N N . PRO A 1 114 ? 13.944 -5.233 -10.145 1.00 93.62 114 PRO A N 1
ATOM 841 C CA . PRO A 1 114 ? 14.586 -6.220 -9.282 1.00 93.62 114 PRO A CA 1
ATOM 842 C C . PRO A 1 114 ? 14.386 -7.653 -9.795 1.00 93.62 114 PRO A C 1
ATOM 844 O O . PRO A 1 114 ? 13.359 -7.971 -10.392 1.00 93.62 114 PRO A O 1
ATOM 847 N N . ALA A 1 115 ? 15.344 -8.541 -9.522 1.00 92.19 115 ALA A N 1
ATOM 848 C CA . ALA A 1 115 ? 15.340 -9.907 -10.059 1.00 92.19 115 ALA A CA 1
ATOM 849 C C . ALA A 1 115 ? 14.117 -10.749 -9.640 1.00 92.19 115 ALA A C 1
ATOM 851 O O . ALA A 1 115 ? 13.724 -11.670 -10.352 1.00 92.19 115 ALA A O 1
ATOM 852 N N . ASP A 1 116 ? 13.519 -10.449 -8.488 1.00 91.69 116 ASP A N 1
ATOM 853 C CA . ASP A 1 116 ? 12.329 -11.110 -7.945 1.00 91.69 116 ASP A CA 1
ATOM 854 C C . ASP A 1 116 ? 11.018 -10.380 -8.287 1.00 91.69 116 ASP A C 1
ATOM 856 O O . ASP A 1 116 ? 9.947 -10.734 -7.783 1.00 91.69 116 ASP A O 1
ATOM 860 N N . ALA A 1 117 ? 11.082 -9.358 -9.143 1.00 95.19 117 ALA A N 1
ATOM 861 C CA . ALA A 1 117 ? 9.920 -8.597 -9.553 1.00 95.19 117 ALA A CA 1
ATOM 862 C C . ALA A 1 117 ? 9.041 -9.366 -10.547 1.00 95.19 117 ALA A C 1
ATOM 864 O O . ALA A 1 117 ? 9.502 -10.030 -11.475 1.00 95.19 117 ALA A O 1
ATOM 865 N N . ILE A 1 118 ? 7.732 -9.183 -10.407 1.00 95.19 118 ILE A N 1
ATOM 866 C CA . ILE A 1 118 ? 6.750 -9.550 -11.422 1.00 95.19 118 ILE A CA 1
ATOM 867 C C . ILE A 1 118 ? 6.649 -8.371 -12.389 1.00 95.19 118 ILE A C 1
ATOM 869 O O . ILE A 1 118 ? 6.053 -7.347 -12.049 1.00 95.19 118 ILE A O 1
ATOM 873 N N . ILE A 1 119 ? 7.258 -8.495 -13.567 1.00 95.62 119 ILE A N 1
ATOM 874 C CA . ILE A 1 119 ? 7.217 -7.465 -14.611 1.00 95.62 119 ILE A CA 1
ATOM 875 C C . ILE A 1 119 ? 5.867 -7.534 -15.332 1.00 95.62 119 ILE A C 1
ATOM 877 O O . ILE A 1 119 ? 5.495 -8.573 -15.873 1.00 95.62 119 ILE A O 1
ATOM 881 N N . HIS A 1 120 ? 5.148 -6.412 -15.352 1.00 93.12 120 HIS A N 1
ATOM 882 C CA . HIS A 1 120 ? 3.863 -6.263 -16.047 1.00 93.12 120 HIS A CA 1
ATOM 883 C C . HIS A 1 120 ? 4.031 -5.615 -17.418 1.00 93.12 120 HIS A C 1
ATOM 885 O O . HIS A 1 120 ? 3.276 -5.911 -18.340 1.00 93.12 120 HIS A O 1
ATOM 891 N N . PHE A 1 121 ? 5.007 -4.715 -17.545 1.00 93.75 121 PHE A N 1
ATOM 892 C CA . PHE A 1 121 ? 5.340 -4.038 -18.791 1.00 93.75 121 PHE A CA 1
ATOM 893 C C . PHE A 1 121 ? 6.803 -3.593 -18.773 1.00 93.75 121 PHE A C 1
ATOM 895 O O . PHE A 1 121 ? 7.262 -3.073 -17.761 1.00 93.75 121 PHE A O 1
ATOM 902 N N . ALA A 1 122 ? 7.511 -3.764 -19.885 1.00 94.94 122 ALA A N 1
ATOM 903 C CA . ALA A 1 122 ? 8.850 -3.223 -20.101 1.00 94.94 122 ALA A CA 1
ATOM 904 C C . ALA A 1 122 ? 9.007 -2.914 -21.595 1.00 94.94 122 ALA A C 1
ATOM 906 O O . ALA A 1 122 ? 9.107 -3.835 -22.409 1.00 94.94 122 ALA A O 1
ATOM 907 N N . GLY A 1 123 ? 8.962 -1.636 -21.976 1.00 94.38 123 GLY A N 1
ATOM 908 C CA . GLY A 1 123 ? 9.019 -1.250 -23.386 1.00 94.38 123 GLY A CA 1
ATOM 909 C C . GLY A 1 123 ? 8.680 0.213 -23.654 1.00 94.38 123 GLY A C 1
ATOM 910 O O . GLY A 1 123 ? 8.704 1.042 -22.753 1.00 94.38 123 GLY A O 1
ATOM 911 N N . GLU A 1 124 ? 8.370 0.526 -24.912 1.00 95.81 124 GLU A N 1
ATOM 912 C CA . GLU A 1 124 ? 7.900 1.851 -25.332 1.00 95.81 124 GLU A CA 1
ATOM 913 C C . GLU A 1 124 ? 6.380 1.934 -25.231 1.00 95.81 124 GLU A C 1
ATOM 915 O O . GLU A 1 124 ? 5.664 1.211 -25.930 1.00 95.81 124 GLU A O 1
ATOM 920 N N . ASP A 1 125 ? 5.885 2.847 -24.407 1.00 93.12 125 ASP A N 1
ATOM 921 C CA . ASP A 1 125 ? 4.502 3.287 -24.473 1.00 93.12 125 ASP A CA 1
ATOM 922 C C . ASP A 1 125 ? 4.360 4.400 -25.537 1.00 93.12 125 ASP A C 1
ATOM 924 O O . ASP A 1 125 ? 5.129 5.364 -25.524 1.00 93.12 125 ASP A O 1
ATOM 928 N N . PRO A 1 126 ? 3.380 4.327 -26.457 1.00 92.38 126 PRO A N 1
ATOM 929 C CA . PRO A 1 126 ? 3.216 5.319 -27.525 1.00 92.38 126 PRO A CA 1
ATOM 930 C C . PRO A 1 126 ? 2.972 6.761 -27.059 1.00 92.38 126 PRO A C 1
ATOM 932 O O . PRO A 1 126 ? 3.147 7.688 -27.849 1.00 92.38 126 PRO A O 1
ATOM 935 N N . GLN A 1 127 ? 2.514 6.961 -25.822 1.00 92.50 127 GLN A N 1
ATOM 936 C CA . GLN A 1 127 ? 2.212 8.279 -25.258 1.00 92.50 127 GLN A CA 1
ATOM 937 C C . GLN A 1 127 ? 3.253 8.702 -24.222 1.00 92.50 127 GLN A C 1
ATOM 939 O O . GLN A 1 127 ? 3.596 9.880 -24.143 1.00 92.50 127 GLN A O 1
ATOM 944 N N .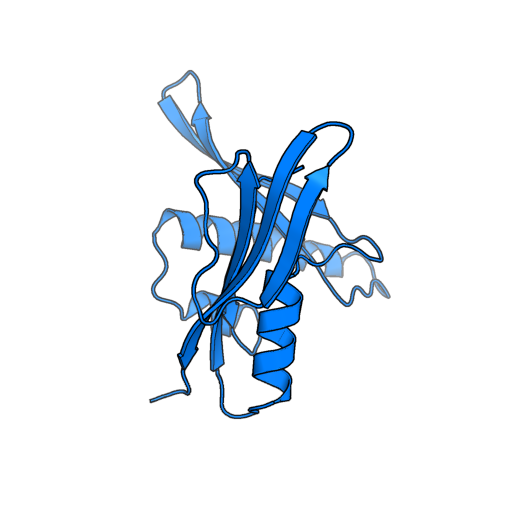 LEU A 1 128 ? 3.737 7.750 -23.424 1.00 90.06 128 LEU A N 1
ATOM 945 C CA . LEU A 1 128 ? 4.607 8.010 -22.277 1.00 90.06 128 LEU A CA 1
ATOM 946 C C . LEU A 1 128 ? 6.096 7.766 -22.575 1.00 90.06 128 LEU A C 1
ATOM 948 O O . LEU A 1 128 ? 6.943 8.175 -21.783 1.00 90.06 128 LEU A O 1
ATOM 952 N N . GLY A 1 129 ? 6.427 7.153 -23.716 1.00 93.88 129 GLY A N 1
ATOM 953 C CA . GLY A 1 129 ? 7.793 6.774 -24.074 1.00 93.88 129 GLY A CA 1
ATOM 954 C C . GLY A 1 129 ? 8.269 5.527 -23.316 1.00 93.88 129 GLY A C 1
ATOM 955 O O . GLY A 1 129 ? 7.445 4.683 -22.953 1.00 93.88 129 GLY A O 1
ATOM 956 N N . PRO A 1 130 ? 9.582 5.377 -23.063 1.00 95.38 130 PRO A N 1
ATOM 957 C CA . PRO A 1 130 ? 10.116 4.218 -22.356 1.00 95.38 130 PRO A CA 1
ATOM 958 C C . PRO A 1 130 ? 9.504 4.096 -20.957 1.00 95.38 130 PRO A C 1
ATOM 960 O O . PRO A 1 130 ? 9.549 5.044 -20.170 1.00 95.38 130 PRO A O 1
ATOM 963 N N . LEU A 1 131 ? 8.938 2.930 -20.659 1.00 94.38 131 LEU A N 1
ATOM 964 C CA . LEU A 1 131 ? 8.166 2.675 -19.452 1.00 94.38 131 LEU A CA 1
ATOM 965 C C . LEU A 1 131 ? 8.445 1.263 -18.928 1.00 94.38 131 LEU A C 1
ATOM 967 O O . LEU A 1 131 ? 8.419 0.275 -19.670 1.00 94.38 131 LEU A O 1
ATOM 971 N N . LEU A 1 132 ? 8.646 1.173 -17.618 1.00 94.81 132 LEU A N 1
ATOM 972 C CA . LEU A 1 132 ? 8.803 -0.067 -16.875 1.00 94.81 132 LEU A CA 1
ATOM 973 C C . LEU A 1 132 ? 7.753 -0.114 -15.755 1.00 94.81 132 LEU A C 1
ATOM 975 O O . LEU A 1 132 ? 7.637 0.807 -14.950 1.00 94.81 132 LEU A O 1
ATOM 979 N N . ARG A 1 133 ? 6.966 -1.193 -15.700 1.00 94.56 133 ARG A N 1
ATOM 980 C CA . ARG A 1 133 ? 5.949 -1.431 -14.665 1.00 94.56 133 ARG A CA 1
ATOM 981 C C . ARG A 1 133 ? 6.133 -2.814 -14.078 1.00 94.56 133 ARG A C 1
ATOM 983 O O . ARG A 1 133 ? 6.083 -3.810 -14.803 1.00 94.56 133 ARG A O 1
ATOM 990 N N . TYR A 1 134 ? 6.281 -2.898 -12.766 1.00 95.00 134 TYR A N 1
ATOM 991 C CA . TYR A 1 134 ? 6.488 -4.174 -12.089 1.00 95.00 134 TYR A CA 1
ATOM 992 C C . TYR A 1 134 ? 5.925 -4.179 -10.670 1.00 95.00 134 TYR A C 1
ATOM 994 O O . TYR A 1 134 ? 5.419 -3.183 -10.148 1.00 95.00 134 TYR A O 1
ATOM 1002 N N . THR A 1 135 ? 5.946 -5.345 -10.033 1.00 96.12 135 THR A N 1
ATOM 1003 C CA . THR A 1 135 ? 5.554 -5.519 -8.635 1.00 96.12 135 THR A CA 1
ATOM 1004 C C . THR A 1 135 ? 6.569 -6.348 -7.881 1.00 96.12 135 THR A C 1
ATOM 1006 O O . THR A 1 135 ? 7.025 -7.366 -8.383 1.00 96.12 135 THR A O 1
ATOM 1009 N N . VAL A 1 136 ? 6.883 -5.928 -6.660 1.00 95.25 136 VAL A N 1
ATOM 1010 C CA . VAL A 1 136 ? 7.806 -6.627 -5.757 1.00 95.25 136 VAL A CA 1
ATOM 1011 C C . VAL A 1 136 ? 7.082 -6.949 -4.461 1.00 95.25 136 VAL A C 1
ATOM 1013 O O . VAL A 1 136 ? 6.351 -6.107 -3.935 1.00 95.25 136 VAL A O 1
ATOM 1016 N N . VAL A 1 137 ? 7.311 -8.147 -3.924 1.00 95.19 137 VAL A N 1
ATOM 1017 C CA . VAL A 1 137 ? 6.890 -8.517 -2.568 1.00 95.19 137 VAL A CA 1
ATOM 1018 C C . VAL A 1 137 ? 8.117 -8.488 -1.664 1.00 95.19 137 VAL A C 1
ATOM 1020 O O . VAL A 1 137 ? 8.923 -9.409 -1.679 1.00 95.19 137 VAL A O 1
ATOM 1023 N N . LYS A 1 138 ? 8.253 -7.417 -0.880 1.00 87.62 138 LYS A N 1
ATOM 1024 C CA . LYS A 1 138 ? 9.456 -7.099 -0.093 1.00 87.62 138 LYS A CA 1
ATOM 1025 C C . LYS A 1 138 ? 9.595 -7.957 1.159 1.00 87.62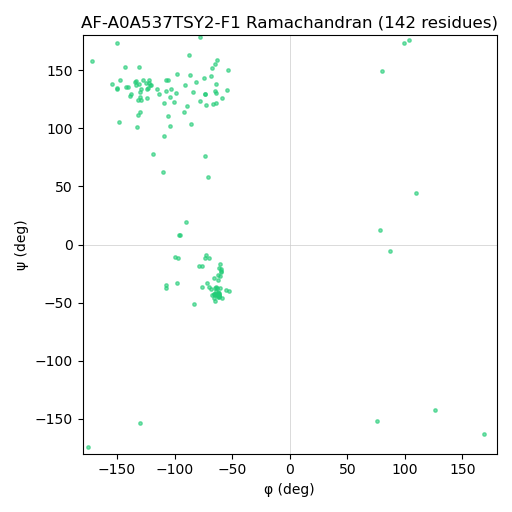 138 LYS A C 1
ATOM 1027 O O . LYS A 1 138 ? 10.701 -8.310 1.555 1.00 87.62 138 LYS A O 1
ATOM 1032 N N . ARG A 1 139 ? 8.475 -8.283 1.807 1.00 83.38 139 ARG A N 1
ATOM 1033 C CA . ARG A 1 139 ? 8.465 -9.038 3.063 1.00 83.38 139 ARG A CA 1
ATOM 1034 C C . ARG A 1 139 ? 7.234 -9.918 3.160 1.00 83.38 139 ARG A C 1
ATOM 1036 O O . ARG A 1 139 ? 6.136 -9.507 2.796 1.00 83.38 139 ARG A O 1
ATOM 1043 N N . LYS A 1 140 ? 7.427 -11.115 3.709 1.00 83.69 140 LYS A N 1
ATOM 1044 C CA . LYS A 1 140 ? 6.370 -12.036 4.134 1.00 83.69 140 LYS A CA 1
ATOM 1045 C C . LYS A 1 140 ? 6.719 -12.503 5.544 1.00 83.69 140 LYS A C 1
ATOM 1047 O O . LYS A 1 140 ? 7.820 -13.011 5.744 1.00 83.69 140 LYS A O 1
ATOM 1052 N N . SER A 1 141 ? 5.830 -12.332 6.518 1.00 84.50 141 SER A N 1
ATOM 1053 C CA . SER A 1 141 ? 6.057 -12.855 7.873 1.00 84.50 141 SER A CA 1
ATOM 1054 C C . SER A 1 141 ? 4.836 -13.567 8.448 1.00 84.50 141 SER A C 1
ATOM 1056 O O . SER A 1 141 ? 3.697 -13.119 8.292 1.00 84.50 141 SER A O 1
ATOM 1058 N N . SER A 1 142 ? 5.109 -14.676 9.133 1.00 69.00 142 SER A N 1
ATOM 1059 C CA . SER A 1 142 ? 4.182 -15.400 10.012 1.00 69.00 142 SER A CA 1
ATOM 1060 C C . SER A 1 142 ? 4.246 -14.802 11.430 1.00 69.00 142 SER A C 1
ATOM 1062 O O . SER A 1 142 ? 5.206 -14.078 11.715 1.00 69.00 142 SER A O 1
ATOM 1064 N N . PRO A 1 143 ? 3.263 -15.050 12.318 1.00 55.44 1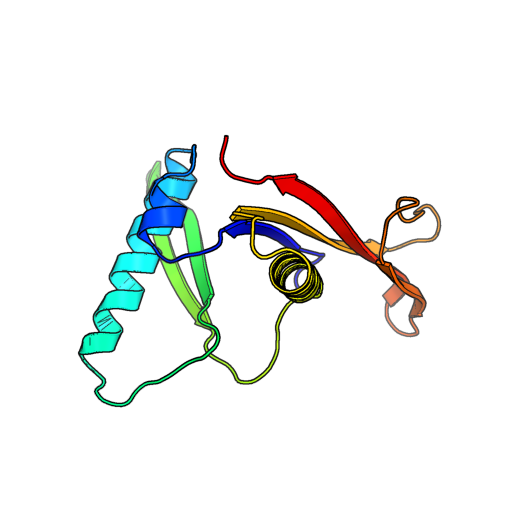43 PRO A N 1
ATOM 1065 C CA . PRO A 1 143 ? 3.390 -14.620 13.704 1.00 55.44 143 PRO A CA 1
ATOM 1066 C C . PRO A 1 143 ? 4.568 -15.372 14.342 1.00 55.44 143 PRO A C 1
ATOM 1068 O O . PRO A 1 143 ? 4.772 -16.554 14.048 1.00 55.44 143 PRO A O 1
ATOM 1071 N N . GLY A 1 144 ? 5.364 -14.655 15.136 1.00 48.22 144 GLY A N 1
ATOM 1072 C CA . GLY A 1 144 ? 6.361 -15.260 16.021 1.00 48.22 144 GLY A CA 1
ATOM 1073 C C . GLY A 1 144 ? 5.708 -15.936 17.215 1.00 48.22 144 GLY A C 1
ATOM 1074 O O . GLY A 1 144 ? 4.577 -15.529 17.565 1.00 48.22 144 GLY A O 1
#

Secondary structure (DSSP, 8-state):
--S-EEEEEESSSHHHHHTS---HHHHHHHHHHHHHHHGGGGSTT---S---EEEEEEE-TTS-EEEEEEEE---SS---HHHHHHHHHHHH-TT--EEEEEEEEEESSS----TT-EEEEEEEETTTEEEEEEEEEEEEE---

Sequence (144 aa):
MYGGSGLVCVRGGWEALEALALTPESRAALAQAKLYDQSMSEYPGFLASRRNYDVAQGIDTDGRHRSGVLESSWRAGGASSAELAALAAFAQNPALQIVEASAVEEFGRDHEAPADAIIHFAGEDPQLGPLLRYTVVKRKSSPG

Mean predicted aligned error: 5.46 Å

Solvent-accessible surface area (backbone atoms only — not comparable to full-atom values): 8796 Å² total; per-residue (Å²): 131,78,77,43,49,81,46,82,48,64,61,79,57,72,70,52,61,68,70,48,97,61,54,74,66,56,48,52,43,50,53,45,42,51,57,57,57,57,60,52,72,80,44,83,88,74,81,73,99,57,81,45,67,46,61,51,72,51,67,49,98,84,70,44,81,44,73,48,68,76,49,74,59,71,59,91,76,86,77,53,66,20,55,53,52,39,51,49,51,42,70,78,34,81,67,45,37,38,29,30,21,25,23,46,53,47,78,49,81,92,70,78,79,60,93,81,40,52,75,77,43,78,48,75,40,97,86,76,38,37,34,38,29,34,28,39,74,81,43,77,38,54,81,128

Foldseek 3Di:
DDQKDKDKDFPDDLVLVCPDPDDPQVNVQSVQQVVVVVCCVVPPPDDAPDKDWDKDWDADPVRDIDIHTPDIDRDDDDDDVFNVVFVVVCVVDVQWGIWIKMKHKDADDPDDDPPQWAWPDAAQDPVRGGMTIIMDTPDTDGDD

pLDDT: mean 89.69, std 10.47, range [42.75, 96.69]

Radius of gyration: 17.79 Å; Cα contacts (8 Å, |Δi|>4): 225; chains: 1; bounding box: 46×49×44 Å